Protein AF-A0A5C7LR25-F1 (afdb_monomer_lite)

pLDDT: mean 87.73, std 13.81, range [42.25, 98.19]

Secondary structure (DSSP, 8-state):
-HHHHHHTT-TTT--GGGGGSGGGGGTT--SHHHHHHHHHTT-SSHHHHHHHHHHHTT-TTHHHHHHHHHHTT--SS-BTTB-HHHHHHHTTB-TTS-B---SS----TTT---TT-EEEEETTTTEEEETTT--EEE-HHHHHHHHHHHHHHHHHT-

Radius of gyration: 17.25 Å; chains: 1; bounding box: 43×36×57 Å

Sequence (158 aa):
MSDYVNKLFDPLSDTIWKSEGKCYELLGASSVEDLVISESFFADSPVERELAQTFCHGCPVQKRCLRFALETEQLYGVWGGRDESEIRRDLWMNSNGTVGGRARWPRCPWCKAKNGTLVVKNEHTNLIECSECQFSWKSESTRLGIEAKIEETERENI

Structure (mmCIF, N/CA/C/O backbone):
data_AF-A0A5C7LR25-F1
#
_entry.id   AF-A0A5C7LR25-F1
#
loop_
_atom_site.group_PDB
_atom_site.id
_atom_site.type_symbol
_atom_site.label_atom_id
_atom_site.label_alt_id
_atom_site.label_comp_id
_atom_site.label_asym_id
_atom_site.label_entity_id
_atom_site.label_seq_id
_atom_site.pdbx_PDB_ins_code
_atom_site.Cartn_x
_atom_site.Cartn_y
_atom_site.Cartn_z
_atom_site.occupancy
_atom_site.B_iso_or_equiv
_atom_site.auth_seq_id
_atom_site.auth_comp_id
_atom_site.auth_asym_id
_atom_site.auth_atom_id
_atom_site.pdbx_PDB_model_num
ATOM 1 N N . MET A 1 1 ? -23.819 18.644 -10.151 1.00 43.53 1 MET A N 1
ATOM 2 C CA . MET A 1 1 ? -22.873 18.845 -9.027 1.00 43.53 1 MET A CA 1
ATOM 3 C C . MET A 1 1 ? -22.486 17.539 -8.323 1.00 43.53 1 MET A C 1
ATOM 5 O O . MET A 1 1 ? -21.369 17.463 -7.838 1.00 43.53 1 MET A O 1
ATOM 9 N N . SER A 1 2 ? -23.357 16.518 -8.298 1.00 52.25 2 SER A N 1
ATOM 10 C CA . SER A 1 2 ? -23.104 15.198 -7.679 1.00 52.25 2 SER A CA 1
ATOM 11 C C . SER A 1 2 ? -22.069 14.337 -8.430 1.00 52.25 2 SER A C 1
ATOM 13 O O . SER A 1 2 ? -21.239 13.676 -7.816 1.00 52.25 2 SER A O 1
ATOM 15 N N . ASP A 1 3 ? -22.045 14.402 -9.765 1.00 47.88 3 ASP A N 1
ATOM 16 C CA . ASP A 1 3 ? -21.264 13.450 -10.579 1.00 47.88 3 ASP A CA 1
ATOM 17 C C . ASP A 1 3 ? -19.764 13.766 -10.681 1.00 47.88 3 ASP A C 1
ATOM 19 O O . ASP A 1 3 ? -18.961 12.896 -11.012 1.00 47.88 3 ASP A O 1
ATOM 23 N N . TYR A 1 4 ? -19.358 14.998 -10.358 1.00 45.59 4 TYR A N 1
ATOM 24 C CA . TYR A 1 4 ? -17.942 15.388 -10.334 1.00 45.59 4 TYR A CA 1
ATOM 25 C C . TYR A 1 4 ? -17.235 14.943 -9.051 1.00 45.59 4 TYR A C 1
ATOM 27 O O . TYR A 1 4 ? -16.067 14.567 -9.098 1.00 45.59 4 TYR A O 1
ATOM 35 N N . VAL A 1 5 ? -17.945 14.934 -7.918 1.00 47.53 5 VAL A N 1
ATOM 36 C CA . VAL A 1 5 ? -17.386 14.488 -6.633 1.00 47.53 5 VAL A CA 1
ATOM 37 C C . VAL A 1 5 ? -17.123 12.979 -6.664 1.00 47.53 5 VAL A C 1
ATOM 39 O O . VAL A 1 5 ? -16.100 12.530 -6.159 1.00 47.53 5 VAL A O 1
ATOM 42 N N . ASN A 1 6 ? -17.970 12.208 -7.352 1.00 43.41 6 ASN A N 1
ATOM 43 C CA . ASN A 1 6 ? -17.775 10.766 -7.522 1.00 43.41 6 ASN A CA 1
ATOM 44 C C . ASN A 1 6 ? -16.588 10.411 -8.439 1.00 43.41 6 ASN A C 1
ATOM 46 O O . ASN A 1 6 ? -15.916 9.414 -8.191 1.00 43.41 6 ASN A O 1
ATOM 50 N N . LYS A 1 7 ? -16.257 11.245 -9.439 1.00 42.25 7 LYS A N 1
ATOM 51 C CA . LYS A 1 7 ? -15.077 11.037 -10.306 1.00 42.25 7 LYS A CA 1
ATOM 52 C C . LYS A 1 7 ? -13.739 11.233 -9.594 1.00 42.25 7 LYS A C 1
ATOM 54 O O . LYS A 1 7 ? -12.762 10.595 -9.960 1.00 42.25 7 LYS A O 1
ATOM 59 N N . LEU A 1 8 ? -13.680 12.068 -8.556 1.00 45.47 8 LEU A N 1
ATOM 60 C CA . LEU A 1 8 ? -12.450 12.261 -7.775 1.00 45.47 8 LEU A CA 1
ATOM 61 C C . LEU A 1 8 ? -12.092 11.044 -6.901 1.00 45.47 8 LEU A C 1
ATOM 63 O O . LEU A 1 8 ? -10.999 10.995 -6.341 1.00 45.47 8 LEU A O 1
ATOM 67 N N . PHE A 1 9 ? -12.997 10.066 -6.792 1.00 50.97 9 PHE A N 1
ATOM 68 C CA . PHE A 1 9 ? -12.883 8.911 -5.904 1.00 50.97 9 PHE A CA 1
ATOM 69 C C . PHE A 1 9 ? -13.066 7.556 -6.604 1.00 50.97 9 PHE A C 1
ATOM 71 O O . PHE A 1 9 ? -13.197 6.546 -5.906 1.00 50.97 9 PHE A O 1
ATOM 78 N N . ASP A 1 10 ? -13.068 7.527 -7.942 1.00 53.50 10 ASP A N 1
ATOM 79 C CA . ASP A 1 10 ? -13.023 6.291 -8.725 1.00 53.50 10 ASP A CA 1
ATOM 80 C C . ASP A 1 10 ? -11.560 5.970 -9.105 1.00 53.50 10 ASP A C 1
ATOM 82 O O . ASP A 1 10 ? -10.998 6.647 -9.979 1.00 53.50 10 ASP A O 1
ATOM 86 N N . PRO A 1 11 ? -10.932 4.954 -8.477 1.00 52.75 11 PRO A N 1
ATOM 87 C CA . PRO A 1 11 ? -9.545 4.565 -8.740 1.00 52.75 11 PRO A CA 1
ATOM 88 C C . PRO A 1 11 ? -9.303 4.039 -10.168 1.00 52.75 11 PRO A C 1
ATOM 90 O O . PRO A 1 11 ? -8.143 3.889 -10.561 1.00 52.75 11 PRO A O 1
ATOM 93 N N . LEU A 1 12 ? -10.360 3.785 -10.954 1.00 54.44 12 LEU A N 1
ATOM 94 C CA . LEU A 1 12 ? -10.281 3.377 -12.360 1.00 54.44 12 LEU A CA 1
ATOM 95 C C . LEU A 1 12 ? -10.476 4.537 -13.349 1.00 54.44 12 LEU A C 1
ATOM 97 O O . LEU A 1 12 ? -10.080 4.399 -14.505 1.00 54.44 12 LEU A O 1
ATOM 101 N N . SER A 1 13 ? -11.043 5.674 -12.929 1.00 58.03 13 SER A N 1
ATOM 102 C CA . SER A 1 13 ? -11.325 6.794 -13.846 1.00 58.03 13 SER A CA 1
ATOM 103 C C . SER A 1 13 ? -10.143 7.742 -14.061 1.00 58.03 13 SER A C 1
ATOM 105 O O . SER A 1 13 ? -10.030 8.343 -15.129 1.00 58.03 13 SER A O 1
ATOM 107 N N . ASP A 1 14 ? -9.238 7.857 -13.083 1.00 65.00 14 ASP A N 1
ATOM 108 C CA . ASP A 1 14 ? -8.006 8.635 -13.211 1.00 65.00 14 ASP A CA 1
ATOM 109 C C . ASP A 1 14 ? -6.797 7.701 -13.140 1.00 65.00 14 ASP A C 1
ATOM 111 O O . ASP A 1 14 ? -6.253 7.408 -12.071 1.00 65.00 14 ASP A O 1
ATOM 115 N N . THR A 1 15 ? -6.398 7.208 -14.313 1.00 72.38 15 THR A N 1
ATOM 116 C CA . THR A 1 15 ? -5.188 6.406 -14.519 1.00 72.38 15 THR A CA 1
ATOM 117 C C . THR A 1 15 ? -4.028 7.224 -15.080 1.00 72.38 15 THR A C 1
ATOM 119 O O . THR A 1 15 ? -2.977 6.646 -15.338 1.00 72.38 15 THR A O 1
ATOM 122 N N . ILE A 1 16 ? -4.187 8.541 -15.269 1.00 85.50 16 ILE A N 1
ATOM 123 C CA . ILE A 1 16 ? -3.167 9.406 -15.890 1.00 85.50 16 ILE A CA 1
ATOM 124 C C . ILE A 1 16 ? -1.875 9.375 -15.071 1.00 85.50 16 ILE A C 1
ATOM 126 O O . ILE A 1 16 ? -0.786 9.238 -15.613 1.00 85.50 16 ILE A O 1
ATOM 130 N N . TRP A 1 17 ? -1.990 9.360 -13.746 1.00 91.62 17 TRP A N 1
ATOM 131 C CA . TRP A 1 17 ? -0.833 9.231 -12.860 1.00 91.62 17 TRP A CA 1
ATOM 132 C C . TRP A 1 17 ? 0.011 7.971 -13.102 1.00 91.62 17 TRP A C 1
ATOM 134 O O . TRP A 1 17 ? 1.182 7.953 -12.734 1.00 91.62 17 TRP A O 1
ATOM 144 N N . LYS A 1 18 ? -0.541 6.901 -13.696 1.00 91.19 18 LYS A N 1
ATOM 145 C CA . LYS A 1 18 ? 0.239 5.687 -13.979 1.00 91.19 18 LYS A CA 1
ATOM 146 C C . LYS A 1 18 ? 1.368 5.983 -14.966 1.00 91.19 18 LYS A C 1
ATOM 148 O O . LYS A 1 18 ? 2.454 5.446 -14.787 1.00 91.19 18 LYS A O 1
ATOM 153 N N . SER A 1 19 ? 1.146 6.877 -15.938 1.00 91.44 19 SER A N 1
ATOM 154 C CA . SER A 1 19 ? 2.197 7.297 -16.877 1.00 91.44 19 SER A CA 1
ATOM 155 C C . SER A 1 19 ? 3.265 8.198 -16.254 1.00 91.44 19 SER A C 1
ATOM 157 O O . SER A 1 19 ? 4.309 8.397 -16.855 1.00 91.44 19 SER A O 1
ATOM 159 N N . GLU A 1 20 ? 3.036 8.721 -15.047 1.00 93.88 20 GLU A N 1
ATOM 160 C CA . GLU A 1 20 ? 4.034 9.483 -14.277 1.00 93.88 20 GLU A CA 1
ATOM 161 C C . GLU A 1 20 ? 4.883 8.571 -13.364 1.00 93.88 20 GLU A C 1
ATOM 163 O O . GLU A 1 20 ? 5.754 9.034 -12.623 1.00 93.88 20 GLU A O 1
ATOM 168 N N . GLY A 1 21 ? 4.618 7.261 -13.363 1.00 95.62 21 GLY A N 1
ATOM 169 C CA . GLY A 1 21 ? 5.412 6.283 -12.633 1.00 95.62 21 GLY A CA 1
ATOM 170 C C . GLY A 1 21 ? 6.782 6.090 -13.268 1.00 95.62 21 GLY A C 1
ATOM 171 O O . GLY A 1 21 ? 6.877 5.840 -14.460 1.00 95.62 21 GLY A O 1
ATOM 172 N N . LYS A 1 22 ? 7.849 6.077 -12.463 1.00 95.12 22 LYS A N 1
ATOM 173 C CA . LYS A 1 22 ? 9.199 5.741 -12.958 1.00 95.12 22 LYS A CA 1
ATOM 174 C C . LYS A 1 22 ? 9.241 4.354 -13.605 1.00 95.12 22 LYS A C 1
ATOM 176 O O . LYS A 1 22 ? 9.972 4.133 -14.555 1.00 95.12 22 LYS A O 1
ATOM 181 N N . CYS A 1 23 ? 8.430 3.414 -13.113 1.00 94.50 23 CYS A N 1
ATOM 182 C CA . CYS A 1 23 ? 8.334 2.075 -13.695 1.00 94.50 23 CYS A CA 1
ATOM 183 C C . CYS A 1 23 ? 7.634 2.067 -15.059 1.00 94.50 23 CYS A C 1
ATOM 185 O O . CYS A 1 23 ? 7.821 1.129 -15.825 1.00 94.50 23 CYS A O 1
ATOM 187 N N . TYR A 1 24 ? 6.869 3.111 -15.389 1.00 91.81 24 TYR A N 1
ATOM 188 C CA . TYR A 1 24 ? 6.300 3.284 -16.720 1.00 91.81 24 TYR A CA 1
ATOM 189 C C . TYR A 1 24 ? 7.394 3.550 -17.761 1.00 91.81 24 TYR A C 1
ATOM 191 O O . TYR A 1 24 ? 7.281 3.093 -18.892 1.00 91.81 24 TYR A O 1
ATOM 199 N N . GLU A 1 25 ? 8.485 4.221 -17.374 1.00 88.12 25 GLU A N 1
ATOM 200 C CA . GLU A 1 25 ? 9.643 4.475 -18.246 1.00 88.12 25 GLU A CA 1
ATOM 201 C C . GLU A 1 25 ? 10.375 3.178 -18.638 1.00 88.12 25 GLU A C 1
ATOM 203 O O . GLU A 1 25 ? 11.056 3.142 -19.659 1.00 88.12 25 GLU A O 1
ATOM 208 N N . LEU A 1 26 ? 10.183 2.093 -17.877 1.00 90.31 26 LEU A N 1
ATOM 209 C CA . LEU A 1 26 ? 10.730 0.767 -18.184 1.00 90.31 26 LEU A CA 1
ATOM 210 C C . LEU A 1 26 ? 9.936 0.037 -19.283 1.00 90.31 26 LEU A C 1
ATOM 212 O O . LEU A 1 26 ? 10.396 -0.984 -19.797 1.00 90.31 26 LEU A O 1
ATOM 216 N N . LEU A 1 27 ? 8.750 0.530 -19.667 1.00 81.25 27 LEU A N 1
ATOM 217 C CA . LEU A 1 27 ? 7.951 -0.037 -20.757 1.00 81.25 27 LEU A CA 1
ATOM 218 C C . LEU A 1 27 ? 8.622 0.281 -22.101 1.00 81.25 27 LEU A C 1
ATOM 220 O O . LEU A 1 27 ? 8.352 1.301 -22.730 1.00 81.25 27 LEU A O 1
ATOM 224 N N . GLY A 1 28 ? 9.523 -0.601 -22.528 1.00 80.25 28 GLY A N 1
ATOM 225 C CA . GLY A 1 28 ? 10.411 -0.377 -23.675 1.00 80.25 28 GLY A CA 1
ATOM 226 C C . GLY A 1 28 ? 11.896 -0.358 -23.312 1.00 80.25 28 GLY A C 1
ATOM 227 O O . GLY A 1 28 ? 12.712 0.041 -24.140 1.00 80.25 28 GLY A O 1
ATOM 228 N N . ALA A 1 29 ? 12.240 -0.795 -22.097 1.00 83.00 29 ALA A N 1
ATOM 229 C CA . ALA A 1 29 ? 13.605 -1.028 -21.653 1.00 83.00 29 ALA A CA 1
ATOM 230 C C . ALA A 1 29 ? 14.427 -1.792 -22.705 1.00 83.00 29 ALA A C 1
ATOM 232 O O . ALA A 1 29 ? 14.052 -2.876 -23.152 1.00 83.00 29 ALA A O 1
ATOM 233 N N . SER A 1 30 ? 15.568 -1.218 -23.085 1.00 84.75 30 SER A N 1
ATOM 234 C CA . SER A 1 30 ? 16.537 -1.838 -23.998 1.00 84.75 30 SER A CA 1
ATOM 235 C C . SER A 1 30 ? 17.874 -2.152 -23.328 1.00 84.75 30 SER A C 1
ATOM 237 O O . SER A 1 30 ? 18.712 -2.821 -23.930 1.00 84.75 30 SER A O 1
ATOM 239 N N . SER A 1 31 ? 18.103 -1.638 -22.116 1.00 94.38 31 SER A N 1
ATOM 240 C CA . SER A 1 31 ? 19.276 -1.971 -21.310 1.00 94.38 31 SER A CA 1
ATOM 241 C C . SER A 1 31 ? 19.006 -3.230 -20.483 1.00 94.38 31 SER A C 1
ATOM 243 O O . SER A 1 31 ? 17.862 -3.529 -20.132 1.00 94.38 31 SER A O 1
ATOM 245 N N . VAL A 1 32 ? 20.062 -3.987 -20.180 1.00 94.06 32 VAL A N 1
ATOM 246 C CA . VAL A 1 32 ? 19.943 -5.187 -19.340 1.00 94.06 32 VAL A CA 1
ATOM 247 C C . VAL A 1 32 ? 19.522 -4.788 -17.927 1.00 94.06 32 VAL A C 1
ATOM 249 O O . VAL A 1 32 ? 18.701 -5.463 -17.316 1.00 94.06 32 VAL A O 1
ATOM 252 N N . GLU A 1 33 ? 20.039 -3.668 -17.431 1.00 93.00 33 GLU A N 1
ATOM 253 C CA . GLU A 1 33 ? 19.722 -3.125 -16.117 1.00 93.00 33 GLU A CA 1
ATOM 254 C C . GLU A 1 33 ? 18.228 -2.799 -15.976 1.00 93.00 33 GLU A C 1
ATOM 256 O O . GLU A 1 33 ? 17.599 -3.222 -15.006 1.00 93.00 33 GLU A O 1
ATOM 261 N N . ASP A 1 34 ? 17.637 -2.113 -16.958 1.00 93.94 34 ASP A N 1
ATOM 262 C CA . ASP A 1 34 ? 16.217 -1.744 -16.925 1.00 93.94 34 ASP A CA 1
ATOM 263 C C . ASP A 1 34 ? 15.303 -2.971 -17.036 1.00 93.94 34 ASP A C 1
ATOM 265 O O . ASP A 1 34 ? 14.266 -3.028 -16.372 1.00 93.94 34 ASP A O 1
ATOM 269 N N . LEU A 1 35 ? 15.692 -3.975 -17.834 1.00 92.75 35 LEU A N 1
ATOM 270 C CA . LEU A 1 35 ? 14.967 -5.245 -17.924 1.00 92.75 35 LEU A CA 1
ATOM 271 C C . LEU A 1 35 ? 14.975 -5.982 -16.583 1.00 92.75 35 LEU A C 1
ATOM 273 O O . LEU A 1 35 ? 13.924 -6.419 -16.123 1.00 92.75 35 LEU A O 1
ATOM 277 N N . VAL A 1 36 ? 16.130 -6.063 -15.914 1.00 95.31 36 VAL A N 1
ATOM 278 C CA . VAL A 1 36 ? 16.235 -6.678 -14.581 1.00 95.31 36 VAL A CA 1
ATOM 279 C C . VAL A 1 36 ? 15.327 -5.965 -13.578 1.00 95.31 36 VAL A C 1
ATOM 281 O O . VAL A 1 36 ? 14.621 -6.620 -12.812 1.00 95.31 36 VAL A O 1
ATOM 284 N N . ILE A 1 37 ? 15.292 -4.630 -13.597 1.00 94.94 37 ILE A N 1
ATOM 285 C CA . ILE A 1 37 ? 14.394 -3.862 -12.729 1.00 94.94 37 ILE A CA 1
ATOM 286 C C . ILE A 1 37 ? 12.928 -4.141 -13.085 1.00 94.94 37 ILE A C 1
ATOM 288 O O . ILE A 1 37 ? 12.121 -4.338 -12.178 1.00 94.94 37 ILE A O 1
ATOM 292 N N . SER A 1 38 ? 12.572 -4.177 -14.370 1.00 94.69 38 SER A N 1
ATOM 293 C CA . SER A 1 38 ? 11.201 -4.433 -14.826 1.00 94.69 38 SER A CA 1
ATOM 294 C C . SER A 1 38 ? 10.675 -5.786 -14.336 1.00 94.69 38 SER A C 1
ATOM 296 O O . SER A 1 38 ? 9.617 -5.843 -13.708 1.00 94.69 38 SER A O 1
ATOM 298 N N . GLU A 1 39 ? 11.456 -6.853 -14.515 1.00 94.56 39 GLU A N 1
ATOM 299 C CA . GLU A 1 39 ? 11.090 -8.207 -14.078 1.00 94.56 39 GLU A CA 1
ATOM 300 C C . GLU A 1 39 ? 10.997 -8.319 -12.547 1.00 94.56 39 GLU A C 1
ATOM 302 O O . GLU A 1 39 ? 10.153 -9.037 -12.006 1.00 94.56 39 GLU A O 1
ATOM 307 N N . SER A 1 40 ? 11.808 -7.542 -11.821 1.00 96.69 40 SER A N 1
ATOM 308 C CA . SER A 1 40 ? 11.839 -7.571 -10.355 1.00 96.69 40 SER A CA 1
ATOM 309 C C . SER A 1 40 ? 10.507 -7.179 -9.688 1.00 96.69 40 SER A C 1
ATOM 311 O O . SER A 1 40 ? 10.242 -7.580 -8.553 1.00 96.69 40 SER A O 1
ATOM 313 N N . PHE A 1 41 ? 9.624 -6.455 -10.392 1.00 96.88 41 PHE A N 1
ATOM 314 C CA . PHE A 1 41 ? 8.301 -6.068 -9.883 1.00 96.88 41 PHE A CA 1
ATOM 315 C C . PHE A 1 41 ? 7.360 -7.248 -9.646 1.00 96.88 41 PHE A C 1
ATOM 317 O O . PHE A 1 41 ? 6.474 -7.142 -8.798 1.00 96.88 41 PHE A O 1
ATOM 324 N N . PHE A 1 42 ? 7.542 -8.355 -10.365 1.00 96.12 42 PHE A N 1
ATOM 325 C CA . PHE A 1 42 ? 6.674 -9.536 -10.303 1.00 96.12 42 PHE A CA 1
ATOM 326 C C . PHE A 1 42 ? 7.446 -10.812 -9.949 1.00 96.12 42 PHE A C 1
ATOM 328 O O . PHE A 1 42 ? 6.948 -11.922 -10.121 1.00 96.12 42 PHE A O 1
ATOM 335 N N . ALA A 1 43 ? 8.660 -10.653 -9.422 1.00 96.31 43 ALA A N 1
ATOM 336 C CA . ALA A 1 43 ? 9.524 -11.757 -9.054 1.00 96.31 43 ALA A CA 1
ATOM 337 C C . ALA A 1 43 ? 9.041 -12.529 -7.811 1.00 96.31 43 ALA A C 1
ATOM 339 O O . ALA A 1 43 ? 8.592 -11.963 -6.805 1.00 96.31 43 ALA A O 1
ATOM 340 N N . ASP A 1 44 ? 9.254 -13.846 -7.832 1.00 95.12 44 ASP A N 1
ATOM 341 C CA . ASP A 1 44 ? 9.038 -14.717 -6.671 1.00 95.12 44 ASP A CA 1
ATOM 342 C C . ASP A 1 44 ? 10.144 -14.555 -5.614 1.00 95.12 44 ASP A C 1
ATOM 344 O O . ASP A 1 44 ? 9.901 -14.728 -4.411 1.00 95.12 44 ASP A O 1
ATOM 348 N N . SER A 1 45 ? 11.358 -14.195 -6.044 1.00 96.25 45 SER A N 1
ATOM 349 C CA . SER A 1 45 ? 12.511 -13.997 -5.166 1.00 96.25 45 SER A CA 1
ATOM 350 C C . SER A 1 45 ? 12.306 -12.779 -4.258 1.00 96.25 45 SER A C 1
ATOM 352 O O . SER A 1 45 ? 12.133 -11.664 -4.754 1.00 96.25 45 SER A O 1
ATOM 354 N N . PRO A 1 46 ? 12.388 -12.931 -2.920 1.00 96.00 46 PRO A N 1
ATOM 355 C CA . PRO A 1 46 ? 12.315 -11.792 -2.006 1.00 96.00 46 PRO A CA 1
ATOM 356 C C . PRO A 1 46 ? 13.384 -10.727 -2.274 1.00 96.00 46 PRO A C 1
ATOM 358 O O . PRO A 1 46 ? 13.107 -9.542 -2.127 1.00 96.00 46 PRO A O 1
ATOM 361 N N . VAL A 1 47 ? 14.583 -11.147 -2.692 1.00 96.19 47 VAL A N 1
ATOM 362 C CA . VAL A 1 47 ? 15.702 -10.240 -2.994 1.00 96.19 47 VAL A CA 1
ATOM 363 C C . VAL A 1 47 ? 15.408 -9.408 -4.243 1.00 96.19 47 VAL A C 1
ATOM 365 O O . VAL A 1 47 ? 15.702 -8.219 -4.279 1.00 96.19 47 VAL A O 1
ATOM 368 N N . GLU A 1 48 ? 14.786 -10.006 -5.259 1.00 96.94 48 GLU A N 1
ATOM 369 C CA . GLU A 1 48 ? 14.396 -9.274 -6.469 1.00 96.94 48 GLU A CA 1
ATOM 370 C C . GLU A 1 48 ? 13.226 -8.329 -6.173 1.00 96.94 48 GLU A C 1
ATOM 372 O O . GLU A 1 48 ? 13.257 -7.172 -6.575 1.00 96.94 48 GLU A O 1
ATOM 377 N N . ARG A 1 49 ? 12.245 -8.732 -5.359 1.00 97.56 49 ARG A N 1
ATOM 378 C CA . ARG A 1 49 ? 11.195 -7.793 -4.925 1.00 97.56 49 ARG A CA 1
ATOM 379 C C . ARG A 1 49 ? 11.755 -6.590 -4.164 1.00 97.56 49 ARG A C 1
ATOM 381 O O . ARG A 1 49 ? 11.255 -5.480 -4.340 1.00 97.56 49 ARG A O 1
ATOM 388 N N . GLU A 1 50 ? 12.801 -6.777 -3.359 1.00 97.38 50 GLU A N 1
ATOM 389 C CA . GLU A 1 50 ? 13.480 -5.672 -2.668 1.00 97.38 50 GLU A CA 1
ATOM 390 C C . GLU A 1 50 ? 14.118 -4.673 -3.652 1.00 97.38 50 GLU A C 1
ATOM 392 O O . GLU A 1 50 ? 14.099 -3.460 -3.404 1.00 97.38 50 GLU A O 1
ATOM 397 N N . LEU A 1 51 ? 14.598 -5.142 -4.811 1.00 97.31 51 LEU A N 1
ATOM 398 C CA . LEU A 1 51 ? 15.061 -4.274 -5.898 1.00 97.31 51 LEU A CA 1
ATOM 399 C C . LEU A 1 51 ? 13.921 -3.385 -6.423 1.00 97.31 51 LEU A C 1
ATOM 401 O O . LEU A 1 51 ? 14.079 -2.163 -6.475 1.00 97.31 51 LEU A O 1
ATOM 405 N N . ALA A 1 52 ? 12.753 -3.958 -6.729 1.00 97.50 52 ALA A N 1
ATOM 406 C CA . ALA A 1 52 ? 11.580 -3.191 -7.164 1.00 97.50 52 ALA A CA 1
ATOM 407 C C . ALA A 1 52 ? 11.076 -2.216 -6.086 1.00 97.50 52 ALA A C 1
ATOM 409 O O . ALA A 1 52 ? 10.695 -1.079 -6.388 1.00 97.50 52 ALA A O 1
ATOM 410 N N . GLN A 1 53 ? 11.088 -2.629 -4.813 1.00 97.94 53 GLN A N 1
ATOM 411 C CA . GLN A 1 53 ? 10.728 -1.760 -3.689 1.00 97.94 53 GLN A CA 1
ATOM 412 C C . GLN A 1 53 ? 11.672 -0.558 -3.601 1.00 97.94 53 GLN A C 1
ATOM 414 O O . GLN A 1 53 ? 11.218 0.583 -3.492 1.00 97.94 53 GLN A O 1
ATOM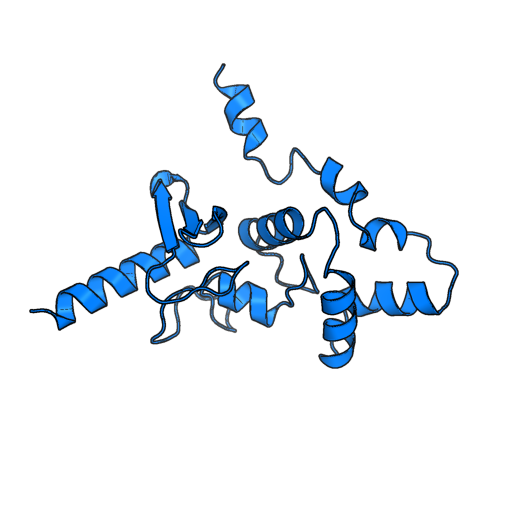 419 N N . THR A 1 54 ? 12.978 -0.805 -3.720 1.00 97.44 54 THR A N 1
ATOM 420 C CA . THR A 1 54 ? 14.004 0.242 -3.737 1.00 97.44 54 THR A CA 1
ATOM 421 C C . THR A 1 54 ? 13.814 1.184 -4.920 1.00 97.44 54 THR A C 1
ATOM 423 O O . THR A 1 54 ? 13.865 2.398 -4.741 1.00 97.44 54 THR A O 1
ATOM 426 N N . PHE A 1 55 ? 13.510 0.659 -6.108 1.00 96.62 55 PHE A N 1
ATOM 427 C CA . PHE A 1 55 ? 13.229 1.475 -7.289 1.00 96.62 55 PHE A CA 1
ATOM 428 C C . PHE A 1 55 ? 11.995 2.375 -7.098 1.00 96.62 55 PHE A C 1
ATOM 430 O O . PHE A 1 55 ? 11.960 3.527 -7.540 1.00 96.62 55 PHE A O 1
ATOM 437 N N . CYS A 1 56 ? 10.977 1.876 -6.393 1.00 97.50 56 CYS A N 1
ATOM 438 C CA . CYS A 1 56 ? 9.785 2.647 -6.056 1.00 97.50 56 CYS A CA 1
ATOM 439 C C . CYS A 1 56 ? 10.076 3.824 -5.106 1.00 97.50 56 CYS A C 1
ATOM 441 O O . CYS A 1 56 ? 9.317 4.802 -5.111 1.00 97.50 56 CYS A O 1
ATOM 443 N N . HIS A 1 57 ? 11.141 3.766 -4.298 1.00 94.56 57 HIS A N 1
ATOM 444 C CA . HIS A 1 57 ? 11.509 4.858 -3.398 1.00 94.56 57 HIS A CA 1
ATOM 445 C C . HIS A 1 57 ? 11.909 6.108 -4.197 1.00 94.56 57 HIS A C 1
ATOM 447 O O . HIS A 1 57 ? 12.844 6.119 -4.994 1.00 94.56 57 HIS A O 1
ATOM 453 N N . GLY A 1 58 ? 11.167 7.197 -3.990 1.00 89.31 58 GLY A N 1
ATOM 454 C CA . GLY A 1 58 ? 11.361 8.448 -4.729 1.00 89.31 58 GLY A CA 1
ATOM 455 C C . GLY A 1 58 ? 10.653 8.497 -6.087 1.00 89.31 58 GLY A C 1
ATOM 456 O O . GLY A 1 58 ? 10.932 9.393 -6.884 1.00 89.31 58 GLY A O 1
ATOM 457 N N . CYS A 1 59 ? 9.748 7.559 -6.382 1.00 97.12 59 CYS A N 1
ATOM 458 C CA . CYS A 1 59 ? 8.801 7.708 -7.484 1.00 97.12 59 CYS A CA 1
ATOM 459 C C . CYS A 1 59 ? 7.755 8.793 -7.137 1.00 97.12 59 CYS A C 1
ATOM 461 O O . CYS A 1 59 ? 7.171 8.737 -6.050 1.00 97.12 59 CYS A O 1
ATOM 463 N N . PRO A 1 60 ? 7.471 9.770 -8.024 1.00 96.44 60 PRO A N 1
ATOM 464 C CA . PRO A 1 60 ? 6.569 10.887 -7.707 1.00 96.44 60 PRO A CA 1
ATOM 465 C C . PRO A 1 60 ? 5.142 10.428 -7.382 1.00 96.44 60 PRO A C 1
ATOM 467 O O . PRO A 1 60 ? 4.454 11.037 -6.564 1.00 96.44 60 PRO A O 1
ATOM 470 N N . VAL A 1 61 ? 4.720 9.298 -7.952 1.00 96.62 61 VAL A N 1
ATOM 471 C CA . VAL A 1 61 ? 3.387 8.727 -7.745 1.00 96.62 61 VAL A CA 1
ATOM 472 C C . VAL A 1 61 ? 3.353 7.607 -6.708 1.00 96.62 61 VAL A C 1
ATOM 474 O O . VAL A 1 61 ? 2.334 6.934 -6.581 1.00 96.62 61 VAL A O 1
ATOM 477 N N . GLN A 1 62 ? 4.415 7.411 -5.916 1.00 97.25 62 GLN A N 1
ATOM 478 C CA . GLN A 1 62 ? 4.519 6.299 -4.961 1.00 97.25 62 GLN A CA 1
ATOM 479 C C . GLN A 1 62 ? 3.311 6.209 -4.010 1.00 97.25 62 GLN A C 1
ATOM 481 O O . GLN A 1 62 ? 2.696 5.150 -3.896 1.00 97.25 62 GLN A O 1
ATOM 486 N N . LYS A 1 63 ? 2.917 7.326 -3.373 1.00 96.81 63 LYS A N 1
ATOM 487 C CA . LYS A 1 63 ? 1.736 7.379 -2.485 1.00 96.81 63 LYS A CA 1
ATOM 488 C C . LYS A 1 63 ? 0.453 6.989 -3.216 1.00 96.81 63 LYS A C 1
ATOM 490 O O . LYS A 1 63 ? -0.384 6.278 -2.669 1.00 96.81 63 LYS A O 1
ATOM 495 N N . ARG A 1 64 ? 0.287 7.477 -4.445 1.00 95.94 64 ARG A N 1
ATOM 496 C CA . ARG A 1 64 ? -0.910 7.239 -5.252 1.00 95.94 64 ARG A CA 1
ATOM 497 C C . ARG A 1 64 ? -0.984 5.787 -5.725 1.00 95.94 64 ARG A C 1
ATOM 499 O O . ARG A 1 64 ? -2.048 5.186 -5.638 1.00 95.94 64 ARG A O 1
ATOM 506 N N . CYS A 1 65 ? 0.157 5.220 -6.110 1.00 97.00 65 CYS A N 1
ATOM 507 C CA . CYS A 1 65 ? 0.320 3.810 -6.442 1.00 97.00 65 CYS A CA 1
ATOM 508 C C . CYS A 1 65 ? -0.022 2.906 -5.255 1.00 97.00 65 CYS A C 1
ATOM 510 O O . CYS A 1 65 ? -0.827 1.990 -5.396 1.00 97.00 65 CYS A O 1
ATOM 512 N N . LEU A 1 66 ? 0.500 3.220 -4.065 1.00 97.88 66 LEU A N 1
ATOM 513 C CA . LEU A 1 66 ? 0.172 2.475 -2.852 1.00 97.88 66 LEU A CA 1
ATOM 514 C C . LEU A 1 66 ? -1.322 2.556 -2.517 1.00 97.88 66 LEU A C 1
ATOM 516 O O . LEU A 1 66 ? -1.935 1.537 -2.221 1.00 97.88 66 LEU A O 1
ATOM 520 N N . ARG A 1 67 ? -1.928 3.748 -2.587 1.00 96.81 67 ARG A N 1
ATOM 521 C CA . ARG A 1 67 ? -3.374 3.903 -2.369 1.00 96.81 67 ARG A CA 1
ATOM 522 C C . ARG A 1 67 ? -4.170 3.027 -3.333 1.00 96.81 67 ARG A C 1
ATOM 524 O O . ARG A 1 67 ? -5.034 2.287 -2.884 1.00 96.81 67 ARG A O 1
ATOM 531 N N . PHE A 1 68 ? -3.848 3.079 -4.625 1.00 95.44 68 PHE A N 1
ATOM 532 C CA . PHE A 1 68 ? -4.495 2.251 -5.641 1.00 95.44 68 PHE A CA 1
ATOM 533 C C . PHE A 1 68 ? -4.375 0.756 -5.316 1.00 95.44 68 PHE A C 1
ATOM 535 O O . PHE A 1 68 ? -5.368 0.036 -5.376 1.00 95.44 68 PHE A O 1
ATOM 542 N N . ALA A 1 69 ? -3.182 0.297 -4.932 1.00 96.81 69 ALA A N 1
ATOM 543 C CA . ALA A 1 69 ? -2.945 -1.103 -4.597 1.00 96.81 69 ALA A CA 1
ATOM 544 C C . ALA A 1 69 ? -3.755 -1.573 -3.384 1.00 96.81 69 ALA A C 1
ATOM 546 O O . ALA A 1 69 ? -4.263 -2.688 -3.389 1.00 96.81 69 ALA A O 1
ATOM 547 N N . LEU A 1 70 ? -3.915 -0.718 -2.372 1.00 96.38 70 LEU A N 1
ATOM 548 C CA . LEU A 1 70 ? -4.737 -1.019 -1.201 1.00 96.38 70 LEU A CA 1
ATOM 549 C C . LEU A 1 70 ? -6.229 -1.038 -1.551 1.00 96.38 70 LEU A C 1
ATOM 551 O O . LEU A 1 70 ? -6.920 -1.988 -1.213 1.00 96.38 70 LEU A O 1
ATOM 555 N N . GLU A 1 71 ? -6.720 -0.015 -2.251 1.00 94.81 71 GLU A N 1
ATOM 556 C CA . GLU A 1 71 ? -8.150 0.139 -2.564 1.00 94.81 71 GLU A CA 1
ATOM 557 C C . GLU A 1 71 ? -8.667 -0.882 -3.585 1.00 94.81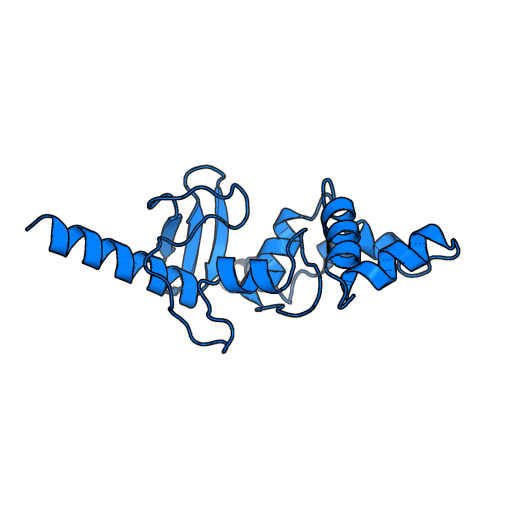 71 GLU A C 1
ATOM 559 O O . GLU A 1 71 ? -9.868 -1.129 -3.646 1.00 94.81 71 GLU A O 1
ATOM 564 N N . THR A 1 72 ? -7.776 -1.454 -4.396 1.00 93.19 72 THR A N 1
ATOM 565 C CA . THR A 1 72 ? -8.116 -2.472 -5.406 1.00 93.19 72 THR A CA 1
ATOM 566 C C . THR A 1 72 ? -7.536 -3.847 -5.089 1.00 93.19 72 THR A C 1
ATOM 568 O O . THR A 1 72 ? -7.570 -4.725 -5.946 1.00 93.19 72 THR A O 1
ATOM 571 N N . GLU A 1 73 ? -6.983 -4.018 -3.886 1.00 93.19 73 GLU A N 1
ATOM 572 C CA . GLU A 1 73 ? -6.399 -5.272 -3.405 1.00 93.19 73 GLU A CA 1
ATOM 573 C C . GLU A 1 73 ? -5.415 -5.902 -4.411 1.00 93.19 73 GLU A C 1
ATOM 575 O O . GLU A 1 73 ? -5.486 -7.087 -4.733 1.00 93.19 73 GLU A O 1
ATOM 580 N N . GLN A 1 74 ? -4.466 -5.112 -4.925 1.00 94.94 74 GLN A N 1
ATOM 581 C CA . GLN A 1 74 ? -3.393 -5.640 -5.775 1.00 94.94 74 GLN A CA 1
ATOM 582 C C . GLN A 1 74 ? -2.426 -6.472 -4.925 1.00 94.94 74 GLN A C 1
ATOM 584 O O . GLN A 1 74 ? -1.482 -5.955 -4.329 1.00 94.94 74 GLN A O 1
ATOM 589 N N . LEU A 1 75 ? -2.696 -7.776 -4.841 1.00 93.00 75 LEU A N 1
ATOM 590 C CA . LEU A 1 75 ? -1.958 -8.721 -3.997 1.00 93.00 75 LEU A CA 1
ATOM 591 C C . LEU A 1 75 ? -0.820 -9.451 -4.718 1.00 93.00 75 LEU A C 1
ATOM 593 O O . LEU A 1 75 ? -0.261 -10.368 -4.123 1.00 93.00 75 LEU A O 1
ATOM 597 N N . TYR A 1 76 ? -0.503 -9.093 -5.963 1.00 94.56 76 TYR A N 1
ATOM 598 C CA . TYR A 1 76 ? 0.566 -9.719 -6.744 1.00 94.56 76 TYR A CA 1
ATOM 599 C C . TYR A 1 76 ? 1.589 -8.681 -7.207 1.00 94.56 76 TYR A C 1
ATOM 601 O O . TYR A 1 76 ? 1.206 -7.664 -7.787 1.00 94.56 76 TYR A O 1
ATOM 609 N N . GLY A 1 77 ? 2.874 -8.945 -6.962 1.00 96.56 77 GLY A N 1
ATOM 610 C CA . GLY A 1 77 ? 3.979 -8.040 -7.292 1.00 96.56 77 GLY A CA 1
ATOM 611 C C . GLY A 1 77 ? 4.190 -6.873 -6.315 1.00 96.56 77 GLY A C 1
ATOM 612 O O . GLY A 1 77 ? 3.636 -6.836 -5.212 1.00 96.56 77 GLY A O 1
ATOM 613 N N . VAL A 1 78 ? 5.037 -5.919 -6.715 1.00 98.19 78 VAL A N 1
ATOM 614 C CA . VAL A 1 78 ? 5.413 -4.733 -5.930 1.00 98.19 78 VAL A CA 1
ATOM 615 C C . VAL A 1 78 ? 4.643 -3.493 -6.385 1.00 98.19 78 VAL A C 1
ATOM 617 O O . VAL A 1 78 ? 4.722 -3.078 -7.537 1.00 98.19 78 VAL A O 1
ATOM 620 N N . TRP A 1 79 ? 3.964 -2.832 -5.446 1.00 97.81 79 TRP A N 1
ATOM 621 C CA . TRP A 1 79 ? 3.155 -1.639 -5.699 1.00 97.81 79 TRP A CA 1
ATOM 622 C C . TRP A 1 79 ? 3.477 -0.524 -4.712 1.00 97.81 79 TRP A C 1
ATOM 624 O O . TRP A 1 79 ? 3.415 -0.709 -3.498 1.00 97.81 79 TRP A O 1
ATOM 634 N N . GLY A 1 80 ? 3.830 0.663 -5.212 1.00 97.50 80 GLY A N 1
ATOM 635 C CA . GLY A 1 80 ? 4.135 1.820 -4.359 1.00 97.50 80 GLY A CA 1
ATOM 636 C C . GLY A 1 80 ? 5.258 1.563 -3.341 1.00 97.50 80 GLY A C 1
ATOM 637 O O . GLY A 1 80 ? 5.306 2.217 -2.298 1.00 97.50 80 GLY A O 1
ATOM 638 N N . GLY A 1 81 ? 6.150 0.610 -3.628 1.00 97.69 81 GLY A N 1
ATOM 639 C CA . GLY A 1 81 ? 7.206 0.160 -2.720 1.00 97.69 81 GLY A CA 1
ATOM 640 C C . GLY A 1 81 ? 6.765 -0.871 -1.677 1.00 97.69 81 GLY A C 1
ATOM 641 O O . GLY A 1 81 ? 7.470 -1.057 -0.692 1.00 97.69 81 GLY A O 1
ATOM 642 N N . ARG A 1 82 ? 5.608 -1.520 -1.849 1.00 97.69 82 ARG A N 1
ATOM 643 C CA . ARG A 1 82 ? 5.138 -2.617 -0.993 1.00 97.69 82 ARG A CA 1
ATOM 644 C C . ARG A 1 82 ? 5.041 -3.911 -1.780 1.00 97.69 82 ARG A C 1
ATOM 646 O O . ARG A 1 82 ? 4.501 -3.897 -2.880 1.00 97.69 82 ARG A O 1
ATOM 653 N N . ASP A 1 83 ? 5.512 -5.007 -1.201 1.00 97.12 83 ASP A N 1
ATOM 654 C CA . ASP A 1 83 ? 5.267 -6.338 -1.756 1.00 97.12 83 ASP A CA 1
ATOM 655 C C . ASP A 1 83 ? 3.909 -6.908 -1.313 1.00 97.12 83 ASP A C 1
ATOM 657 O O . ASP A 1 83 ? 3.187 -6.331 -0.493 1.00 97.12 83 ASP A O 1
ATOM 661 N N . GLU A 1 84 ? 3.563 -8.080 -1.830 1.00 94.88 84 GLU A N 1
ATOM 662 C CA . GLU A 1 84 ? 2.297 -8.750 -1.535 1.00 94.88 84 GLU A CA 1
ATOM 663 C C . GLU A 1 84 ? 2.066 -9.004 -0.041 1.00 94.88 84 GLU A C 1
ATOM 665 O O . GLU A 1 84 ? 0.951 -8.887 0.474 1.00 94.88 84 GLU A O 1
ATOM 670 N N . SER A 1 85 ? 3.120 -9.401 0.676 1.00 92.94 85 SER A N 1
ATOM 671 C CA . SER A 1 85 ? 3.046 -9.731 2.100 1.00 92.94 85 SER A CA 1
ATOM 672 C C . SER A 1 85 ? 2.779 -8.479 2.936 1.00 92.94 85 SER A C 1
ATOM 674 O O . SER A 1 85 ? 2.091 -8.522 3.964 1.00 92.94 85 SER A O 1
ATOM 676 N N . GLU A 1 86 ? 3.311 -7.352 2.477 1.00 95.19 86 GLU A N 1
ATOM 677 C CA . GLU A 1 86 ? 3.120 -6.042 3.054 1.00 95.19 86 GLU A CA 1
ATOM 678 C C . GLU A 1 86 ? 1.739 -5.466 2.753 1.00 95.19 86 GLU A C 1
ATOM 680 O O . GLU A 1 86 ? 1.099 -4.998 3.694 1.00 95.19 86 GLU A O 1
ATOM 685 N N . ILE A 1 87 ? 1.249 -5.551 1.510 1.00 95.56 87 ILE A N 1
ATOM 686 C CA . ILE A 1 87 ? -0.110 -5.112 1.152 1.00 95.56 87 ILE A CA 1
ATOM 687 C C . ILE A 1 87 ? -1.151 -5.907 1.946 1.00 95.56 87 ILE A C 1
ATOM 689 O O . ILE A 1 87 ? -2.008 -5.308 2.597 1.00 95.56 87 ILE A O 1
ATOM 693 N N . ARG A 1 88 ? -1.034 -7.245 2.009 1.00 92.81 88 ARG A N 1
ATOM 694 C CA . ARG A 1 88 ? -1.928 -8.083 2.838 1.00 92.81 88 ARG A CA 1
ATOM 695 C C . ARG A 1 88 ? -1.929 -7.627 4.298 1.00 92.81 88 ARG A C 1
ATOM 697 O O . ARG A 1 88 ? -2.976 -7.531 4.933 1.00 92.81 88 ARG A O 1
ATOM 704 N N . ARG A 1 89 ? -0.749 -7.315 4.842 1.00 91.50 89 ARG A N 1
ATOM 705 C CA . ARG A 1 89 ? -0.603 -6.847 6.226 1.00 91.50 89 ARG A CA 1
ATOM 706 C C . ARG A 1 89 ? -1.235 -5.472 6.450 1.00 91.50 89 ARG A C 1
ATOM 708 O O . ARG A 1 89 ? -1.827 -5.262 7.506 1.00 91.50 89 ARG A O 1
ATOM 715 N N . ASP A 1 90 ? -1.071 -4.555 5.506 1.00 93.19 90 ASP A N 1
ATOM 716 C CA . ASP A 1 90 ? -1.632 -3.204 5.556 1.00 93.19 90 ASP A CA 1
ATOM 717 C C . ASP A 1 90 ? -3.170 -3.231 5.477 1.00 93.19 90 ASP A C 1
ATOM 719 O O . ASP A 1 90 ? -3.843 -2.493 6.198 1.00 93.19 90 ASP A O 1
ATOM 723 N N . LEU A 1 91 ? -3.722 -4.158 4.690 1.00 92.31 91 LEU A N 1
ATOM 724 C CA . LEU A 1 91 ? -5.156 -4.444 4.607 1.00 92.31 91 LEU A CA 1
ATOM 725 C C . LEU A 1 91 ? -5.681 -5.293 5.772 1.00 92.31 91 LEU A C 1
ATOM 727 O O . LEU A 1 91 ? -6.834 -5.702 5.756 1.00 92.31 91 LEU A O 1
ATOM 731 N N . TRP A 1 92 ? -4.867 -5.573 6.794 1.00 91.12 92 TRP A N 1
ATOM 732 C CA . TRP A 1 92 ? -5.266 -6.394 7.944 1.00 91.12 92 TRP A CA 1
ATOM 733 C C . TRP A 1 92 ? -5.848 -7.771 7.543 1.00 91.12 92 TRP A C 1
ATOM 735 O O . TRP A 1 92 ? -6.713 -8.332 8.218 1.00 91.12 92 TRP A O 1
ATOM 745 N N . MET A 1 93 ? -5.339 -8.331 6.441 1.00 89.25 93 MET A N 1
ATOM 746 C CA . MET A 1 93 ? -5.700 -9.651 5.931 1.00 89.25 93 MET A CA 1
ATOM 747 C C . MET A 1 93 ? -4.687 -10.720 6.347 1.00 89.25 93 MET A C 1
ATOM 749 O O . MET A 1 93 ? -3.482 -10.474 6.502 1.00 89.25 93 MET A O 1
ATOM 753 N N . ASN A 1 94 ? -5.190 -11.941 6.497 1.00 84.69 94 ASN A N 1
ATOM 754 C CA . ASN A 1 94 ? -4.381 -13.137 6.692 1.00 84.69 94 ASN A CA 1
ATOM 755 C C . ASN A 1 94 ? -3.790 -13.659 5.380 1.00 84.69 94 ASN A C 1
ATOM 757 O O . ASN A 1 94 ? -4.170 -13.250 4.284 1.00 84.69 94 ASN A O 1
ATOM 761 N N . SER A 1 95 ? -2.880 -14.630 5.489 1.00 81.31 95 SER A N 1
ATOM 762 C CA . SER A 1 95 ? -2.315 -15.332 4.329 1.00 81.31 95 SER A CA 1
ATOM 763 C C . SER A 1 95 ? -3.360 -16.097 3.512 1.00 81.31 95 SER A C 1
ATOM 765 O O . SER A 1 95 ? -3.169 -16.277 2.317 1.00 81.31 95 SER A O 1
ATOM 767 N N . ASN A 1 96 ? -4.464 -16.521 4.133 1.00 82.81 96 ASN A N 1
ATOM 768 C CA . ASN A 1 96 ? -5.597 -17.171 3.467 1.00 82.81 96 ASN A CA 1
ATOM 769 C C . ASN A 1 96 ? -6.626 -16.169 2.896 1.00 82.81 96 ASN A C 1
ATOM 771 O O . ASN A 1 96 ? -7.681 -16.596 2.440 1.00 82.81 96 ASN A O 1
ATOM 775 N N . GLY A 1 97 ? -6.356 -14.859 2.962 1.00 76.56 97 GLY A N 1
ATOM 776 C CA . GLY A 1 97 ? -7.246 -13.812 2.453 1.00 76.56 97 GLY A CA 1
ATOM 777 C C . GLY A 1 97 ? -8.431 -13.467 3.357 1.00 76.56 97 GLY A C 1
ATOM 778 O O . GLY A 1 97 ? -9.223 -12.603 3.001 1.00 76.56 97 GLY A O 1
ATOM 779 N N . THR A 1 98 ? -8.575 -14.087 4.534 1.00 82.19 98 THR A N 1
ATOM 780 C CA . THR A 1 98 ? -9.649 -13.699 5.457 1.00 82.19 98 THR A CA 1
ATOM 781 C C . THR A 1 98 ? -9.298 -12.397 6.168 1.00 82.19 98 THR A C 1
ATOM 783 O O . THR A 1 98 ? -8.162 -12.213 6.626 1.00 82.19 98 THR A O 1
ATOM 786 N N . VAL A 1 99 ? -10.292 -11.518 6.315 1.00 79.62 99 VAL A N 1
ATOM 787 C CA . VAL A 1 99 ? -10.194 -10.346 7.187 1.00 79.62 99 VAL A CA 1
ATOM 788 C C . VAL A 1 99 ? -9.996 -10.818 8.618 1.00 79.62 99 VAL A C 1
ATOM 790 O O . VAL A 1 99 ? -10.719 -11.684 9.109 1.00 79.62 99 VAL A O 1
ATOM 793 N N . GLY A 1 100 ? -9.015 -10.228 9.284 1.00 71.81 100 GLY A N 1
ATOM 794 C CA . GLY A 1 100 ? -8.790 -10.458 10.694 1.00 71.81 100 GLY A CA 1
ATOM 795 C C . GLY A 1 100 ? -7.882 -11.623 11.002 1.00 71.81 100 GLY A C 1
ATOM 796 O O . GLY A 1 100 ? -8.115 -12.775 10.659 1.00 71.81 100 GLY A O 1
ATOM 797 N N . GLY A 1 101 ? -6.825 -11.278 11.725 1.00 61.56 101 GLY A N 1
ATOM 798 C CA . GLY A 1 101 ? -5.860 -12.213 12.266 1.00 61.56 101 GLY A CA 1
ATOM 799 C C . GLY A 1 101 ? -4.574 -11.496 12.632 1.00 61.56 101 GLY A C 1
ATOM 800 O O . GLY A 1 101 ? -3.601 -11.454 11.876 1.00 61.56 101 GLY A O 1
ATOM 801 N N . ARG A 1 102 ? -4.597 -10.912 13.836 1.00 63.56 102 ARG A N 1
ATOM 802 C CA . ARG A 1 102 ? -3.461 -10.740 14.755 1.00 63.56 102 ARG A CA 1
ATOM 803 C C . ARG A 1 102 ? -3.905 -9.949 15.989 1.00 63.56 102 ARG A C 1
ATOM 805 O O . ARG A 1 102 ? -4.691 -9.021 15.871 1.00 63.56 102 ARG A O 1
ATOM 812 N N . ALA A 1 103 ? -3.275 -10.228 17.132 1.00 63.81 103 ALA A N 1
ATOM 813 C CA . ALA A 1 103 ? -3.378 -9.481 18.396 1.00 63.81 103 ALA A CA 1
ATOM 814 C C . ALA A 1 103 ? -2.873 -8.014 18.329 1.00 63.81 103 ALA A C 1
ATOM 816 O O . ALA A 1 103 ? -2.474 -7.438 19.336 1.00 63.81 103 ALA A O 1
ATOM 817 N N . ARG A 1 104 ? -2.768 -7.408 17.138 1.00 83.06 104 ARG A N 1
ATOM 818 C CA . ARG A 1 104 ? -2.056 -6.141 16.920 1.00 83.06 104 ARG A CA 1
ATOM 819 C C . ARG A 1 104 ? -2.928 -5.142 16.174 1.00 83.06 104 ARG A C 1
ATOM 821 O O . ARG A 1 104 ? -3.611 -5.506 15.222 1.00 83.06 104 ARG A O 1
ATOM 828 N N . TRP A 1 105 ? -2.788 -3.877 16.557 1.00 90.12 105 TRP A N 1
ATOM 829 C CA . TRP A 1 105 ? -3.366 -2.737 15.856 1.00 90.12 105 TRP A CA 1
ATOM 830 C C . TRP A 1 105 ? -2.957 -2.690 14.374 1.00 90.12 105 TRP A C 1
ATOM 832 O O . TRP A 1 105 ? -1.770 -2.904 14.066 1.00 90.12 105 TRP A O 1
ATOM 842 N N . PRO A 1 106 ? -3.898 -2.365 13.464 1.00 92.06 106 PRO A N 1
ATOM 843 C CA . PRO A 1 106 ? -3.568 -1.932 12.113 1.00 92.06 106 PRO A CA 1
ATOM 844 C C . PRO A 1 106 ? -2.562 -0.772 12.134 1.00 92.06 106 PRO A C 1
ATOM 846 O O . PRO A 1 106 ? -2.500 0.010 13.086 1.00 92.06 106 PRO A O 1
ATOM 849 N N . ARG A 1 107 ? -1.724 -0.682 11.098 1.00 92.75 107 ARG A N 1
ATOM 850 C CA . ARG A 1 107 ? -0.659 0.329 10.996 1.00 92.75 107 ARG A CA 1
ATOM 851 C C . ARG A 1 107 ? -0.815 1.146 9.734 1.00 92.75 107 ARG A C 1
ATOM 853 O O . ARG A 1 107 ? -1.321 0.638 8.741 1.00 92.75 107 ARG A O 1
ATOM 860 N N . CYS A 1 108 ? -0.308 2.376 9.750 1.00 96.12 108 CYS A N 1
ATOM 861 C CA . CYS A 1 108 ? -0.294 3.200 8.549 1.00 96.12 108 CYS A CA 1
ATOM 862 C C . CYS A 1 108 ? 0.537 2.552 7.421 1.00 96.12 108 CYS A C 1
ATOM 864 O O . CYS A 1 108 ? 1.729 2.292 7.623 1.00 96.12 108 CYS A O 1
ATOM 866 N N . PRO A 1 109 ? -0.033 2.371 6.215 1.00 96.25 109 PRO A N 1
ATOM 867 C CA . PRO A 1 109 ? 0.677 1.865 5.046 1.00 96.25 109 PRO A CA 1
ATOM 868 C C . PRO A 1 109 ? 1.794 2.794 4.551 1.00 96.25 109 PRO A C 1
ATOM 870 O O . P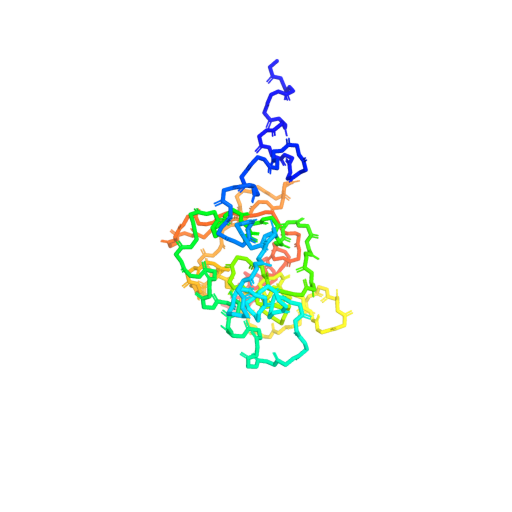RO A 1 109 ? 2.711 2.369 3.853 1.00 96.25 109 PRO A O 1
ATOM 873 N N . TRP A 1 110 ? 1.768 4.067 4.924 1.00 96.69 110 TRP A N 1
ATOM 874 C CA . TRP A 1 110 ? 2.796 5.012 4.513 1.00 96.69 110 TRP A CA 1
ATOM 875 C C . TRP A 1 110 ? 3.893 5.164 5.572 1.00 96.69 110 TRP A C 1
ATOM 877 O O . TRP A 1 110 ? 4.998 4.658 5.395 1.00 96.69 110 TRP A O 1
ATOM 887 N N . 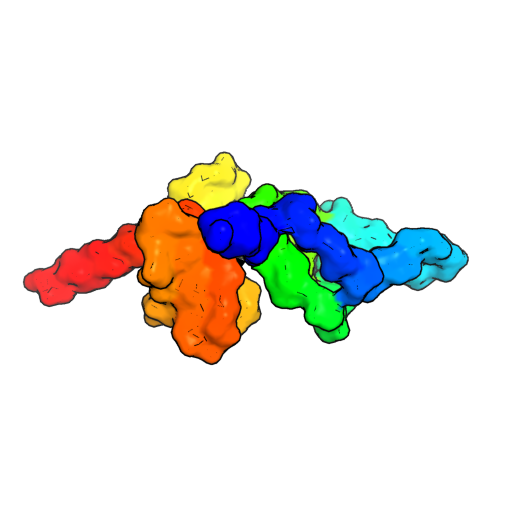CYS A 1 111 ? 3.591 5.798 6.710 1.00 96.19 111 CYS A N 1
ATOM 888 C CA . CYS A 1 111 ? 4.594 6.109 7.738 1.00 96.19 111 CYS A CA 1
ATOM 889 C C . CYS A 1 111 ? 4.829 4.992 8.768 1.00 96.19 111 CYS A C 1
ATOM 891 O O . CYS A 1 111 ? 5.652 5.154 9.664 1.00 96.19 111 CYS A O 1
ATOM 893 N N . LYS A 1 112 ? 4.103 3.868 8.679 1.00 94.88 112 LYS A N 1
ATOM 894 C CA . LYS A 1 112 ? 4.195 2.723 9.606 1.00 94.88 112 LYS A CA 1
ATOM 895 C C . LYS A 1 112 ? 3.806 3.032 11.064 1.00 94.88 112 LYS A C 1
ATOM 897 O O . LYS A 1 112 ? 4.021 2.171 11.926 1.00 94.88 112 LYS A O 1
ATOM 902 N N . ALA A 1 113 ? 3.205 4.197 11.337 1.00 94.12 113 ALA A N 1
ATOM 903 C CA . ALA A 1 113 ? 2.675 4.556 12.653 1.00 94.12 113 ALA A CA 1
ATOM 904 C C . ALA A 1 113 ? 1.729 3.471 13.202 1.00 94.12 113 ALA A C 1
ATOM 906 O O . ALA A 1 113 ? 1.047 2.771 12.444 1.00 94.12 113 ALA A O 1
ATOM 907 N N . LYS A 1 114 ? 1.759 3.297 14.527 1.00 84.94 114 LYS A N 1
ATOM 908 C CA . LYS A 1 114 ? 1.071 2.233 15.283 1.00 84.94 114 LYS A CA 1
ATOM 909 C C . LYS A 1 114 ? 0.027 2.833 16.234 1.00 84.94 114 LYS A C 1
ATOM 911 O O . LYS A 1 114 ? -0.128 4.047 16.269 1.00 84.94 114 LYS A O 1
ATOM 916 N N . ASN A 1 115 ? -0.622 1.981 17.031 1.00 79.75 115 ASN A N 1
ATOM 917 C CA . ASN A 1 115 ? -1.348 2.347 18.256 1.00 79.75 115 ASN A CA 1
ATOM 918 C C . ASN A 1 115 ? -2.458 3.396 18.059 1.00 79.75 115 ASN A C 1
ATOM 920 O O . ASN A 1 115 ? -2.379 4.485 18.614 1.00 79.75 115 ASN A O 1
ATOM 924 N N . GLY A 1 116 ? -3.480 3.094 17.256 1.0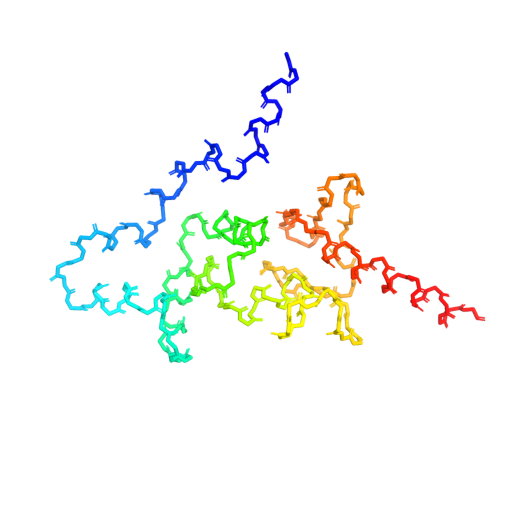0 72.38 116 GLY A N 1
ATOM 925 C CA . GLY A 1 116 ? -4.655 3.972 17.141 1.00 72.38 116 GLY A CA 1
ATOM 926 C C . GLY A 1 116 ? -4.441 5.268 16.346 1.00 72.38 116 GLY A C 1
ATOM 927 O O . GLY A 1 116 ? -5.334 6.100 16.283 1.00 72.38 116 GLY A O 1
ATOM 928 N N . THR A 1 117 ? -3.299 5.432 15.673 1.00 89.94 117 THR A N 1
ATOM 929 C CA . THR A 1 117 ? -3.031 6.570 14.763 1.00 89.94 117 THR A CA 1
ATOM 930 C C . THR A 1 117 ? -3.832 6.530 13.457 1.00 89.94 117 THR A C 1
ATOM 932 O O . THR A 1 117 ? -3.683 7.406 12.605 1.00 89.94 117 THR A O 1
ATOM 935 N N . LEU A 1 118 ? -4.655 5.500 13.254 1.00 94.44 118 LEU A N 1
ATOM 936 C CA . LEU A 1 118 ? -5.560 5.394 12.118 1.00 94.44 118 LEU A CA 1
ATOM 937 C C . LEU A 1 118 ? -6.970 5.759 12.556 1.00 94.44 118 LEU A C 1
ATOM 939 O O . LEU A 1 118 ? -7.515 5.146 13.469 1.00 94.44 118 LEU A O 1
ATOM 943 N N . VAL A 1 119 ? -7.550 6.734 11.867 1.00 93.88 119 VAL A N 1
ATOM 944 C CA . VAL A 1 119 ? -8.879 7.268 12.149 1.00 93.88 119 VAL A CA 1
ATOM 945 C C . VAL A 1 119 ? -9.810 6.890 11.007 1.00 93.88 119 VAL A C 1
ATOM 947 O O . VAL A 1 119 ? -9.519 7.170 9.842 1.00 93.88 119 VAL A O 1
ATOM 950 N N . VAL A 1 120 ? -10.945 6.281 11.343 1.00 94.25 120 VAL A N 1
ATOM 951 C CA . VAL A 1 120 ? -12.052 6.080 10.405 1.00 94.25 120 VAL A CA 1
ATOM 952 C C . VAL A 1 120 ? -12.736 7.432 10.218 1.00 94.25 120 VAL A C 1
ATOM 954 O O . VAL A 1 120 ? -13.302 7.989 11.153 1.00 94.25 120 VAL A O 1
ATOM 957 N N . LYS A 1 121 ? -12.627 8.014 9.022 1.00 92.75 121 LYS A N 1
ATOM 958 C CA . LYS A 1 121 ? -13.185 9.344 8.724 1.00 92.75 121 LYS A CA 1
ATOM 959 C C . LYS A 1 121 ? -14.648 9.287 8.325 1.00 92.75 121 LYS A C 1
ATOM 961 O O . LYS A 1 121 ? -15.379 10.249 8.535 1.00 92.75 121 LYS A O 1
ATOM 966 N N . ASN A 1 122 ? -15.053 8.190 7.693 1.00 84.75 122 ASN A N 1
ATOM 967 C CA . ASN A 1 122 ? -16.424 7.965 7.270 1.00 84.75 122 ASN A CA 1
ATOM 968 C C . ASN A 1 122 ? -16.680 6.457 7.178 1.00 84.75 122 ASN A C 1
ATOM 970 O O . ASN A 1 122 ? -16.138 5.774 6.307 1.00 84.75 122 ASN A O 1
ATOM 974 N N . GLU A 1 123 ? -17.525 5.964 8.078 1.00 70.94 123 GLU A N 1
ATOM 975 C CA . GLU A 1 123 ? -17.886 4.547 8.190 1.00 70.94 123 GLU A CA 1
ATOM 976 C C . GLU A 1 123 ? -18.632 4.026 6.951 1.00 70.94 123 GLU A C 1
ATOM 978 O O . GLU A 1 123 ? -18.474 2.868 6.585 1.00 70.94 123 GLU A O 1
ATOM 983 N N . HIS A 1 124 ? -19.364 4.885 6.234 1.00 81.31 124 HIS A N 1
ATOM 984 C CA . HIS A 1 124 ? -20.122 4.500 5.037 1.00 81.31 124 HIS A CA 1
ATOM 985 C C . HIS A 1 124 ? -19.239 4.353 3.793 1.00 81.31 124 HIS A C 1
ATOM 987 O O . HIS A 1 124 ? -19.630 3.695 2.833 1.00 81.31 124 HIS A O 1
ATOM 993 N N . THR A 1 125 ? -18.064 4.988 3.772 1.00 85.38 125 THR A N 1
ATOM 994 C CA . THR A 1 125 ? -17.151 4.954 2.616 1.00 85.38 125 THR A CA 1
ATOM 995 C C . THR A 1 125 ? -15.887 4.142 2.874 1.00 85.38 125 THR A C 1
ATOM 997 O O . THR A 1 125 ? -15.019 4.090 2.000 1.00 85.38 125 THR A O 1
ATOM 1000 N N . ASN A 1 126 ? -15.779 3.516 4.054 1.00 92.75 126 ASN A N 1
ATOM 1001 C CA . ASN A 1 126 ? -14.589 2.804 4.523 1.00 92.75 126 ASN A CA 1
ATOM 1002 C C . ASN A 1 126 ? -13.308 3.658 4.456 1.00 92.75 126 ASN A C 1
ATOM 1004 O O . ASN A 1 126 ? -12.213 3.123 4.288 1.00 92.75 126 ASN A O 1
ATOM 1008 N N . LEU A 1 127 ? -13.435 4.988 4.545 1.00 95.31 127 LEU A N 1
ATOM 1009 C CA . LEU A 1 127 ? -12.309 5.907 4.419 1.00 95.31 127 LEU A CA 1
ATOM 1010 C C . LEU A 1 127 ? -11.517 5.963 5.726 1.00 95.31 127 LEU A C 1
ATOM 1012 O O . LEU A 1 127 ? -12.039 6.381 6.762 1.00 95.31 127 LEU A O 1
ATOM 1016 N N . ILE A 1 128 ? -10.238 5.610 5.646 1.00 95.75 128 ILE A N 1
ATOM 1017 C CA . ILE A 1 128 ? -9.279 5.668 6.748 1.00 95.75 128 ILE A CA 1
ATOM 1018 C C . ILE A 1 128 ? -8.242 6.744 6.450 1.00 95.75 128 ILE A C 1
ATOM 1020 O O . ILE A 1 128 ? -7.814 6.913 5.308 1.00 95.75 128 ILE A O 1
ATOM 1024 N N . GLU A 1 129 ? -7.805 7.451 7.485 1.00 96.75 129 GLU A N 1
ATOM 1025 C CA . GLU A 1 129 ? -6.713 8.416 7.416 1.00 96.75 129 GLU A CA 1
ATOM 1026 C C . GLU A 1 129 ? -5.757 8.221 8.590 1.00 96.75 129 GLU A C 1
ATOM 1028 O O . GLU A 1 129 ? -6.171 8.009 9.729 1.00 96.75 129 GLU A O 1
ATOM 1033 N N . CYS A 1 130 ? -4.458 8.310 8.322 1.00 97.12 130 CYS A N 1
ATOM 1034 C CA . CYS A 1 130 ? -3.450 8.341 9.371 1.00 97.12 130 CYS A CA 1
ATOM 1035 C C . CYS A 1 130 ? -3.279 9.757 9.934 1.00 97.12 130 CYS A C 1
ATOM 1037 O O . CYS A 1 130 ? -2.915 10.664 9.186 1.00 97.12 130 CYS A O 1
ATOM 1039 N N . SER A 1 131 ? -3.427 9.924 11.250 1.00 96.00 131 SER A N 1
ATOM 1040 C CA . SER A 1 131 ? -3.219 11.205 11.943 1.00 96.00 131 SER A CA 1
ATOM 1041 C C . SER A 1 131 ? -1.799 11.757 11.782 1.00 96.00 131 SER A C 1
ATOM 1043 O O . SER A 1 131 ? -1.619 12.968 11.692 1.00 96.00 131 SER A O 1
ATOM 1045 N N . GLU A 1 132 ? -0.798 10.878 11.683 1.00 96.88 132 GLU A N 1
ATOM 1046 C CA . GLU A 1 132 ? 0.620 11.263 11.672 1.00 96.88 132 GLU A CA 1
ATOM 1047 C C . GLU A 1 132 ? 1.108 11.774 10.315 1.00 96.88 132 GLU A C 1
ATOM 1049 O O . GLU A 1 132 ? 1.915 12.693 10.239 1.00 96.88 132 GLU A O 1
ATOM 1054 N N . CYS A 1 133 ? 0.663 11.153 9.219 1.00 96.12 133 CYS A N 1
ATOM 1055 C CA . CYS A 1 133 ? 1.180 11.464 7.880 1.00 96.12 133 CYS A CA 1
ATOM 1056 C C . CYS A 1 133 ? 0.107 11.840 6.860 1.00 96.12 133 CYS A C 1
ATOM 1058 O O . CYS A 1 133 ? 0.440 12.059 5.691 1.00 96.12 133 CYS A O 1
ATOM 1060 N N . GLN A 1 134 ? -1.160 11.887 7.285 1.00 96.31 134 GLN A N 1
ATOM 1061 C CA . GLN A 1 134 ? -2.320 12.255 6.468 1.00 96.31 134 GLN A CA 1
ATOM 1062 C C . GLN A 1 134 ? -2.534 11.342 5.248 1.00 96.31 134 GLN A C 1
ATOM 1064 O O . GLN A 1 134 ? -3.270 11.668 4.319 1.00 96.31 134 GLN A O 1
ATOM 1069 N N . PHE A 1 135 ? -1.881 10.175 5.219 1.00 97.25 135 PHE A N 1
ATOM 1070 C CA . PHE A 1 135 ? -2.129 9.175 4.192 1.00 97.25 135 PHE A CA 1
ATOM 1071 C C . PHE A 1 135 ? -3.514 8.569 4.402 1.00 97.25 135 PHE A C 1
ATOM 1073 O O . PHE A 1 135 ? -3.811 8.063 5.487 1.00 97.25 135 PHE A O 1
ATOM 1080 N N . SER A 1 136 ? -4.328 8.613 3.352 1.00 96.12 136 SER A N 1
ATOM 1081 C CA . SER A 1 136 ? -5.701 8.126 3.345 1.00 96.12 136 SER A CA 1
ATOM 1082 C C . SER A 1 136 ? -5.944 7.121 2.226 1.00 96.12 136 SER A C 1
ATOM 1084 O O . SER A 1 136 ? -5.349 7.231 1.147 1.00 96.12 136 SER A O 1
ATOM 1086 N N . TRP A 1 137 ? -6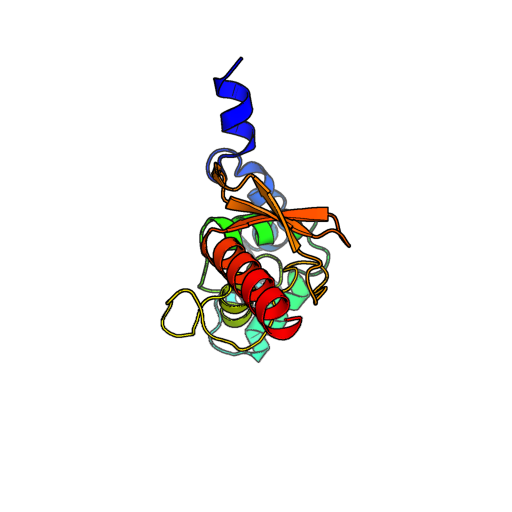.794 6.137 2.509 1.00 96.12 137 TRP A N 1
ATOM 1087 C CA . TRP A 1 137 ? -7.230 5.093 1.584 1.00 96.12 137 TRP A CA 1
ATOM 1088 C C . TRP A 1 137 ? -8.563 4.505 2.055 1.00 96.12 137 TRP A C 1
ATOM 1090 O O . TRP A 1 137 ? -8.922 4.623 3.230 1.00 96.12 137 TRP A O 1
ATOM 1100 N N . LYS A 1 138 ? -9.298 3.871 1.144 1.00 95.44 138 LYS A N 1
ATOM 1101 C CA . LYS A 1 138 ? -10.487 3.083 1.485 1.00 95.44 138 LYS A CA 1
ATOM 1102 C C . LYS A 1 138 ? -10.112 1.629 1.763 1.00 95.44 138 LYS A C 1
ATOM 1104 O O . LYS A 1 138 ? -9.365 1.031 0.995 1.00 95.44 138 LYS A O 1
ATOM 1109 N N . SER A 1 139 ? -10.616 1.063 2.856 1.00 93.69 139 SER A N 1
ATOM 1110 C CA . SER A 1 139 ? -10.422 -0.354 3.185 1.00 93.69 139 SER A CA 1
ATOM 1111 C C . SER A 1 139 ? -11.429 -0.813 4.236 1.00 93.69 139 SER A C 1
ATOM 1113 O O . SER A 1 139 ? -11.401 -0.359 5.381 1.00 93.69 139 SER A O 1
ATOM 1115 N N . GLU A 1 140 ? -12.319 -1.729 3.864 1.00 92.81 140 GLU A N 1
ATOM 1116 C CA . GLU A 1 140 ? -13.278 -2.310 4.808 1.00 92.81 140 GLU A CA 1
ATOM 1117 C C . GLU A 1 140 ? -12.568 -3.145 5.880 1.00 92.81 140 GLU A C 1
ATOM 1119 O O . GLU A 1 140 ? -12.822 -2.992 7.074 1.00 92.81 140 GLU A O 1
ATOM 1124 N N . SER A 1 141 ? -11.618 -3.981 5.468 1.00 92.06 141 SER A N 1
ATOM 1125 C CA . SER A 1 141 ? -10.881 -4.873 6.360 1.00 92.06 141 SER A CA 1
ATOM 1126 C C . SER A 1 141 ? -10.053 -4.113 7.398 1.00 92.06 141 SER A C 1
ATOM 1128 O O . SER A 1 141 ? -10.006 -4.496 8.568 1.00 92.06 141 SER A O 1
ATOM 1130 N N . THR A 1 142 ? -9.436 -2.996 7.006 1.00 93.00 142 THR A N 1
ATOM 1131 C CA . THR A 1 142 ? -8.710 -2.131 7.940 1.00 93.00 142 THR A CA 1
ATOM 1132 C C . THR A 1 142 ? -9.671 -1.444 8.914 1.00 93.00 142 THR A C 1
ATOM 1134 O O . THR A 1 142 ? -9.352 -1.389 10.100 1.00 93.00 142 THR A O 1
ATOM 1137 N N . ARG A 1 143 ? -10.831 -0.942 8.453 1.00 93.31 143 ARG A N 1
ATOM 1138 C CA . ARG A 1 143 ? -11.847 -0.315 9.320 1.00 93.31 143 ARG A CA 1
ATOM 1139 C C . ARG A 1 143 ? -12.296 -1.287 10.413 1.00 93.31 143 ARG A C 1
ATOM 1141 O O . ARG A 1 143 ? -12.182 -0.958 11.591 1.00 93.31 143 ARG A O 1
ATOM 1148 N N . LEU A 1 144 ? -12.688 -2.501 10.022 1.00 91.19 144 LEU A N 1
ATOM 1149 C CA . LEU A 1 144 ? -13.075 -3.569 10.951 1.00 91.19 144 LEU A CA 1
ATOM 1150 C C . LEU A 1 144 ? -11.958 -3.886 11.958 1.00 91.19 144 LEU A C 1
ATOM 1152 O O . LEU A 1 144 ? -12.214 -4.069 13.145 1.00 91.19 144 LEU A O 1
ATOM 1156 N N . GLY A 1 145 ? -10.702 -3.906 11.503 1.00 90.69 145 GLY A N 1
ATOM 1157 C CA . GLY A 1 145 ? -9.550 -4.111 12.380 1.00 90.69 145 GLY A CA 1
ATOM 1158 C C . GLY A 1 145 ? -9.307 -2.974 13.380 1.00 90.69 145 GLY A C 1
ATOM 1159 O O . GLY A 1 145 ? -8.793 -3.231 14.467 1.00 90.69 145 GLY A O 1
ATOM 1160 N N . ILE A 1 146 ? -9.642 -1.726 13.037 1.00 91.94 146 ILE A N 1
ATOM 1161 C CA . ILE A 1 146 ? -9.547 -0.577 13.953 1.00 91.94 146 ILE A CA 1
ATOM 1162 C C . ILE A 1 146 ? -10.645 -0.674 15.016 1.00 91.94 146 ILE A C 1
ATOM 1164 O O . ILE A 1 146 ? -10.333 -0.622 16.204 1.00 91.94 146 ILE A O 1
ATOM 1168 N N . GLU A 1 147 ? -11.897 -0.868 14.600 1.00 91.00 147 GLU A N 1
ATOM 1169 C CA . GLU A 1 147 ? -13.063 -0.974 15.493 1.00 91.00 147 GLU A CA 1
ATOM 1170 C C . GLU A 1 147 ? -12.893 -2.104 16.512 1.00 91.00 147 GLU A C 1
ATOM 1172 O O . GLU A 1 147 ? -12.989 -1.870 17.715 1.00 91.00 147 GLU A O 1
ATOM 1177 N N . ALA A 1 148 ? -12.501 -3.300 16.057 1.00 90.00 148 ALA A N 1
ATOM 1178 C CA . ALA A 1 148 ? -12.273 -4.444 16.940 1.00 90.00 148 ALA A CA 1
ATOM 1179 C C . ALA A 1 148 ? -11.224 -4.160 18.030 1.00 90.00 148 ALA A C 1
ATOM 1181 O O . ALA A 1 148 ? -11.334 -4.649 19.156 1.00 90.00 148 ALA A O 1
ATOM 1182 N N . LYS A 1 149 ? -10.193 -3.368 17.709 1.00 90.06 149 LYS A N 1
ATOM 1183 C CA . LYS A 1 149 ? -9.139 -3.010 18.664 1.00 90.06 149 LYS A CA 1
ATOM 1184 C C . LYS A 1 149 ? -9.562 -1.914 19.636 1.00 90.06 149 LYS A C 1
ATOM 1186 O O . LYS A 1 149 ? -9.116 -1.961 20.781 1.00 90.06 149 LYS A O 1
ATOM 1191 N N . ILE A 1 150 ? -10.409 -0.978 19.208 1.00 90.12 150 ILE A N 1
ATOM 1192 C CA . ILE A 1 150 ? -11.031 0.012 20.097 1.00 90.12 150 ILE A CA 1
ATOM 1193 C C . ILE A 1 150 ? -11.884 -0.717 21.140 1.00 90.12 150 ILE A C 1
ATOM 1195 O O . ILE A 1 150 ? -11.636 -0.552 22.332 1.00 90.12 150 ILE A O 1
ATOM 1199 N N . GLU A 1 151 ? -12.782 -1.607 20.707 1.00 90.25 151 GLU A N 1
ATOM 1200 C CA . GLU A 1 151 ? -13.627 -2.394 21.616 1.00 90.25 151 GLU A CA 1
ATOM 1201 C C . GLU A 1 151 ? -12.811 -3.251 22.597 1.00 90.25 151 GLU A C 1
ATOM 1203 O O . GLU A 1 151 ? -13.166 -3.395 23.765 1.00 90.25 151 GLU A O 1
ATOM 1208 N N . GLU A 1 152 ? -11.711 -3.858 22.137 1.00 89.69 152 GLU A N 1
ATOM 1209 C CA . GLU A 1 152 ? -10.812 -4.627 23.004 1.00 89.69 152 GLU A CA 1
ATOM 1210 C C . GLU A 1 152 ? -10.182 -3.747 24.088 1.00 89.69 152 GLU A C 1
ATOM 1212 O O . GLU A 1 152 ? -10.203 -4.124 25.255 1.00 89.69 152 GLU A O 1
ATOM 1217 N N . THR A 1 153 ? -9.690 -2.558 23.726 1.00 88.19 153 THR A N 1
ATOM 1218 C CA . THR A 1 153 ? -9.127 -1.603 24.692 1.00 88.19 153 THR A CA 1
ATOM 1219 C C . THR A 1 153 ? -10.184 -1.087 25.669 1.00 88.19 153 THR A C 1
ATOM 1221 O O . THR A 1 153 ? -9.890 -0.928 26.848 1.00 88.19 153 THR A O 1
ATOM 1224 N N . GLU A 1 154 ? -11.420 -0.851 25.231 1.00 90.25 154 GLU A N 1
ATOM 1225 C CA . GLU A 1 154 ? -12.511 -0.459 26.131 1.00 90.25 154 GLU A CA 1
ATOM 1226 C C . GLU A 1 154 ? -12.836 -1.560 27.149 1.00 90.25 154 GLU A C 1
ATOM 1228 O O . GLU A 1 154 ? -12.980 -1.263 28.332 1.00 90.25 154 GLU A O 1
ATOM 1233 N N . ARG A 1 155 ? -12.872 -2.831 26.722 1.00 89.50 155 ARG A N 1
ATOM 1234 C CA . ARG A 1 155 ? -13.096 -3.983 27.616 1.00 89.50 155 ARG A CA 1
ATOM 1235 C C . ARG A 1 155 ? -11.986 -4.181 28.650 1.00 89.50 155 ARG A C 1
ATOM 1237 O O . ARG A 1 155 ? -12.282 -4.625 29.750 1.00 89.50 155 ARG A O 1
ATOM 1244 N N . GLU A 1 156 ? -10.733 -3.889 28.307 1.00 87.38 156 GLU A N 1
ATOM 1245 C CA . GLU A 1 156 ? -9.585 -4.017 29.223 1.00 87.38 156 GLU A CA 1
ATOM 1246 C C . GLU A 1 156 ? -9.524 -2.910 30.291 1.00 87.38 156 GLU A C 1
ATOM 1248 O O . GLU A 1 156 ? -8.832 -3.068 31.295 1.00 87.38 156 GLU A O 1
ATOM 1253 N N . ASN A 1 157 ? -10.226 -1.792 30.081 1.00 78.44 157 ASN A N 1
ATOM 1254 C CA . ASN A 1 157 ? -10.238 -0.640 30.988 1.00 78.44 157 ASN A CA 1
ATOM 1255 C C . ASN A 1 157 ? -11.422 -0.640 31.981 1.00 78.44 157 ASN A C 1
ATOM 1257 O O . ASN A 1 157 ? -11.596 0.341 32.710 1.00 78.44 157 ASN A O 1
ATOM 1261 N N . ILE A 1 158 ? -12.231 -1.706 31.998 1.00 69.25 158 ILE A N 1
ATOM 1262 C CA . ILE A 1 158 ? -13.378 -1.928 32.900 1.00 69.25 158 ILE A CA 1
ATOM 1263 C C . ILE A 1 158 ? -12.995 -2.970 33.951 1.00 69.25 158 ILE A C 1
ATOM 1265 O O . ILE A 1 158 ? -13.284 -2.722 35.144 1.00 69.25 158 ILE A O 1
#

Foldseek 3Di:
DVPVVVLVPPLVNDCVCVCLWPLVVLPPDPDPVSVLLNVLQQDPDPVSLQSVLVSLVPRPCLLVQLQSCLQVVVQGGATSSDHNVLSCLLLCHDPVRDQHDDPAQRADSPPRDGDLQWDQPDPVQQWIAGVPPRRIHHHPSNSVRNVVVVVVVVVVVD